Protein AF-A0A382EE39-F1 (afdb_monomer_lite)

Radius of gyra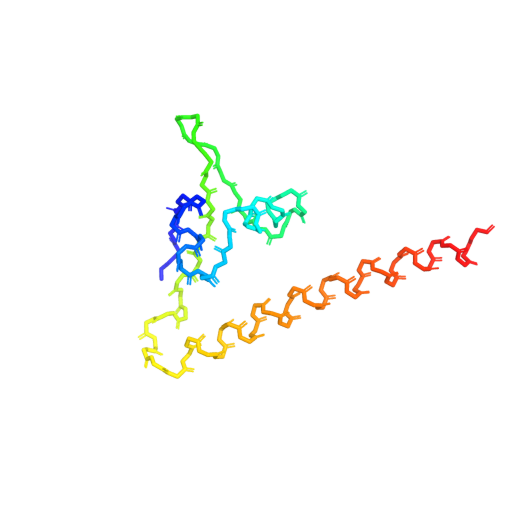tion: 15.31 Å; chains: 1; bounding box: 31×35×41 Å

pLDDT: mean 71.28, std 14.1, range [42.59, 90.5]

InterPro domains:
  IPR009061 Putative DNA-binding domain superfamily [SSF46955] (3-42)

Structure (mmCIF, N/CA/C/O backbone):
data_AF-A0A382EE39-F1
#
_entry.id   AF-A0A382EE39-F1
#
loop_
_atom_site.group_PDB
_atom_site.id
_atom_site.type_symbol
_atom_site.label_atom_id
_atom_site.label_alt_id
_atom_site.label_comp_id
_atom_site.label_asym_id
_atom_site.label_entity_id
_atom_site.label_seq_id
_atom_site.pdbx_PDB_ins_code
_atom_site.Cartn_x
_atom_site.Cartn_y
_atom_site.Cartn_z
_atom_site.occupancy
_atom_site.B_iso_or_equiv
_atom_site.auth_seq_id
_atom_site.auth_comp_id
_atom_site.auth_asym_id
_atom_site.auth_atom_id
_atom_site.pdbx_PDB_model_num
ATOM 1 N N . MET A 1 1 ? -15.984 -4.587 2.527 1.00 50.78 1 MET A N 1
ATOM 2 C CA . MET A 1 1 ? -16.095 -3.152 2.894 1.00 50.78 1 MET A CA 1
ATOM 3 C C . MET A 1 1 ? -14.739 -2.487 2.712 1.00 50.78 1 MET A C 1
ATOM 5 O O . MET A 1 1 ? -13.759 -3.022 3.218 1.00 50.78 1 MET A O 1
ATOM 9 N N . SER A 1 2 ? -14.673 -1.346 2.025 1.00 65.69 2 SER A N 1
ATOM 10 C CA . SER A 1 2 ? -13.430 -0.580 1.869 1.00 65.69 2 SER A CA 1
ATOM 11 C C . SER A 1 2 ? -13.190 0.298 3.101 1.00 65.69 2 SER A C 1
ATOM 13 O O . SER A 1 2 ? -14.098 0.999 3.552 1.00 65.69 2 SER A O 1
ATOM 15 N N . ARG A 1 3 ? -11.988 0.240 3.680 1.00 81.19 3 ARG A N 1
ATOM 16 C CA . ARG A 1 3 ? -11.623 0.944 4.915 1.00 81.19 3 ARG A CA 1
ATOM 17 C C . ARG A 1 3 ? -10.327 1.717 4.717 1.00 81.19 3 ARG A C 1
ATOM 19 O O . ARG A 1 3 ? -9.362 1.201 4.168 1.00 81.19 3 ARG A O 1
ATOM 26 N N . TRP A 1 4 ? -10.298 2.945 5.216 1.00 85.38 4 TRP A N 1
ATOM 27 C CA . TRP A 1 4 ? -9.070 3.726 5.312 1.00 85.38 4 TRP A CA 1
ATOM 28 C C . TRP A 1 4 ? -8.273 3.264 6.530 1.00 85.38 4 TRP A C 1
ATOM 30 O O . TRP A 1 4 ? -8.785 3.300 7.651 1.00 85.38 4 TRP A O 1
ATOM 40 N N . ILE A 1 5 ? -7.050 2.797 6.302 1.00 87.12 5 ILE A N 1
ATOM 41 C CA . ILE A 1 5 ? -6.156 2.251 7.328 1.00 87.12 5 ILE A CA 1
ATOM 42 C C . ILE A 1 5 ? -4.822 2.995 7.321 1.00 87.12 5 ILE A C 1
ATOM 44 O O . ILE A 1 5 ? -4.481 3.650 6.337 1.00 87.12 5 ILE A O 1
ATOM 48 N N . THR A 1 6 ? -4.081 2.952 8.424 1.00 90.50 6 THR A N 1
ATOM 49 C CA . THR A 1 6 ? -2.752 3.576 8.481 1.00 90.50 6 THR A CA 1
ATOM 50 C C . THR A 1 6 ? -1.746 2.781 7.648 1.00 90.50 6 THR A C 1
ATOM 52 O O . THR A 1 6 ? -1.993 1.637 7.265 1.00 90.50 6 THR A O 1
ATOM 55 N N . ILE A 1 7 ? -0.584 3.379 7.385 1.00 87.88 7 ILE A N 1
ATOM 56 C CA . ILE A 1 7 ? 0.541 2.683 6.743 1.00 87.88 7 ILE A CA 1
ATOM 57 C C . ILE A 1 7 ? 0.959 1.448 7.560 1.00 87.88 7 ILE A C 1
ATOM 59 O O . ILE A 1 7 ? 1.178 0.390 6.979 1.00 87.88 7 ILE A O 1
ATOM 63 N N . GLU A 1 8 ? 0.995 1.567 8.890 1.00 89.31 8 GLU A N 1
ATOM 64 C CA . GLU A 1 8 ? 1.337 0.475 9.816 1.00 89.31 8 GLU A CA 1
ATOM 65 C C . GLU A 1 8 ? 0.308 -0.666 9.777 1.00 89.31 8 GLU A C 1
ATOM 67 O O . GLU A 1 8 ? 0.649 -1.843 9.868 1.00 89.31 8 GLU A O 1
ATOM 72 N N . ASP A 1 9 ? -0.977 -0.343 9.632 1.00 85.25 9 ASP A N 1
ATOM 73 C CA . ASP A 1 9 ? -2.010 -1.367 9.484 1.00 85.25 9 ASP A CA 1
ATOM 74 C C . ASP A 1 9 ? -1.937 -2.018 8.098 1.00 85.25 9 ASP A C 1
ATOM 76 O O . ASP A 1 9 ? -2.088 -3.233 7.970 1.00 85.25 9 ASP A O 1
ATOM 80 N N . ALA A 1 10 ? -1.658 -1.235 7.053 1.00 83.62 10 ALA A N 1
ATOM 81 C CA . ALA A 1 10 ? -1.492 -1.748 5.697 1.00 83.62 10 ALA A CA 1
ATOM 82 C C . ALA A 1 10 ? -0.294 -2.699 5.594 1.00 83.62 10 ALA A C 1
ATOM 84 O O . ALA A 1 10 ? -0.398 -3.747 4.956 1.00 83.62 10 ALA A O 1
ATOM 85 N N . SER A 1 11 ? 0.818 -2.376 6.256 1.00 83.88 11 SER A N 1
ATOM 86 C CA . SER A 1 11 ? 2.011 -3.220 6.277 1.00 83.88 11 SER A CA 1
ATOM 87 C C . SER A 1 11 ? 1.747 -4.559 6.963 1.00 83.88 11 SER A C 1
ATOM 89 O O . SER A 1 11 ? 2.132 -5.599 6.435 1.00 83.88 11 SER A O 1
ATOM 91 N N . ARG A 1 12 ? 0.974 -4.566 8.057 1.00 82.75 12 ARG A N 1
ATOM 92 C CA . ARG A 1 12 ? 0.520 -5.792 8.739 1.00 82.75 12 ARG A CA 1
ATOM 93 C C . ARG A 1 12 ? -0.451 -6.621 7.905 1.00 82.75 12 ARG A C 1
ATOM 95 O O . 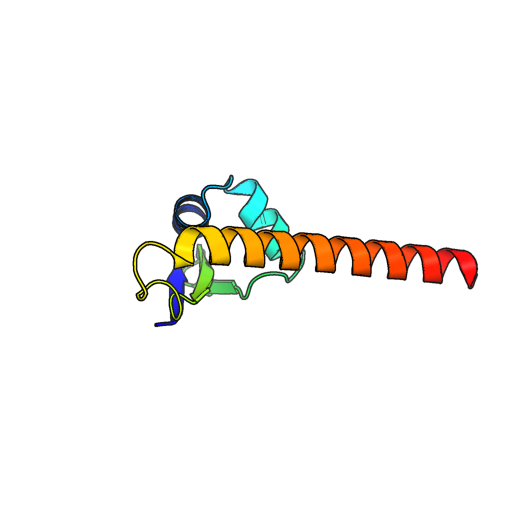ARG A 1 12 ? -0.345 -7.843 7.886 1.00 82.75 12 ARG A O 1
ATOM 102 N N . VAL A 1 13 ? -1.405 -5.981 7.228 1.00 77.94 13 VAL A N 1
ATOM 103 C CA . VAL A 1 13 ? -2.411 -6.675 6.401 1.00 77.94 13 VAL A CA 1
ATOM 104 C C . VAL A 1 13 ? -1.767 -7.329 5.180 1.00 77.94 13 VAL A C 1
ATOM 106 O O . VAL A 1 13 ? -2.125 -8.449 4.815 1.00 77.94 13 VAL A O 1
ATOM 109 N N . LEU A 1 14 ? -0.821 -6.635 4.551 1.00 75.94 14 LEU A N 1
ATOM 110 C CA . LEU A 1 14 ? -0.130 -7.103 3.351 1.00 75.94 14 LEU A CA 1
ATOM 111 C C . LEU A 1 14 ? 1.105 -7.957 3.688 1.00 75.94 14 LEU A C 1
ATOM 113 O O . LEU A 1 14 ? 1.617 -8.667 2.816 1.00 75.94 14 LEU A O 1
ATOM 117 N N . ASP A 1 15 ? 1.527 -7.932 4.957 1.00 79.19 15 ASP A N 1
ATOM 118 C CA . ASP A 1 15 ? 2.717 -8.591 5.497 1.00 79.19 15 ASP A CA 1
ATOM 119 C C . ASP A 1 15 ? 3.956 -8.217 4.660 1.00 79.19 15 ASP A C 1
ATOM 121 O O . ASP A 1 15 ? 4.601 -9.038 4.006 1.00 79.19 15 ASP A O 1
ATOM 125 N N . VAL A 1 16 ? 4.202 -6.901 4.618 1.00 80.69 16 VAL A N 1
ATOM 126 C CA . VAL A 1 16 ? 5.326 -6.215 3.958 1.00 80.69 16 VAL A CA 1
ATOM 127 C C . VAL A 1 16 ? 5.867 -5.118 4.877 1.00 80.69 16 VAL A C 1
ATOM 129 O O . VAL A 1 16 ? 5.246 -4.778 5.877 1.00 80.69 16 VAL A O 1
ATOM 132 N N . SER A 1 17 ? 7.012 -4.520 4.543 1.00 84.56 17 SER A N 1
ATOM 133 C CA . SER A 1 17 ? 7.542 -3.395 5.325 1.00 84.56 17 SER A CA 1
ATOM 134 C C . SER A 1 17 ? 6.737 -2.104 5.111 1.00 84.56 17 SER A C 1
ATOM 136 O O . SER A 1 17 ? 6.258 -1.848 4.004 1.00 84.56 17 SER A O 1
ATOM 138 N N . ASP A 1 18 ? 6.679 -1.230 6.121 1.00 87.00 18 ASP A N 1
ATOM 139 C CA . ASP A 1 18 ? 6.102 0.123 5.991 1.00 87.00 18 ASP A CA 1
ATOM 140 C C . ASP A 1 18 ? 6.733 0.899 4.825 1.00 87.00 18 ASP A C 1
ATOM 142 O O . ASP A 1 18 ? 6.057 1.622 4.095 1.00 87.00 18 ASP A O 1
ATOM 146 N N . ARG A 1 19 ? 8.036 0.690 4.597 1.00 85.31 19 ARG A N 1
ATOM 147 C CA . ARG A 1 19 ? 8.789 1.293 3.491 1.00 85.31 19 ARG A CA 1
ATOM 148 C C . ARG A 1 19 ? 8.276 0.832 2.126 1.00 85.31 19 ARG A C 1
ATOM 150 O O . ARG A 1 19 ? 8.250 1.621 1.186 1.00 85.31 19 ARG A O 1
ATOM 157 N N . THR A 1 20 ? 7.849 -0.424 2.013 1.00 79.94 20 THR A N 1
ATOM 158 C CA . THR A 1 20 ? 7.232 -0.971 0.796 1.00 79.94 20 THR A CA 1
ATOM 159 C C . THR A 1 20 ? 5.887 -0.301 0.528 1.00 79.94 20 THR A C 1
ATOM 161 O O . THR A 1 20 ? 5.618 0.103 -0.600 1.00 79.94 20 THR A O 1
ATOM 164 N N . VAL A 1 21 ? 5.071 -0.115 1.569 1.00 82.75 21 VAL A N 1
ATOM 165 C CA . VAL A 1 21 ? 3.788 0.593 1.458 1.00 82.75 21 VAL A CA 1
ATOM 166 C C . VAL A 1 21 ? 4.012 2.050 1.049 1.00 82.75 21 VAL A C 1
ATOM 168 O O . VAL A 1 21 ? 3.376 2.522 0.113 1.00 82.75 21 VAL A O 1
ATOM 171 N N . GLN A 1 22 ? 4.964 2.748 1.674 1.00 84.88 22 GLN A N 1
ATOM 172 C CA . GLN A 1 22 ? 5.342 4.115 1.296 1.00 84.88 22 GLN A CA 1
ATOM 173 C C . GLN A 1 22 ? 5.829 4.209 -0.152 1.00 84.88 22 GLN A C 1
ATOM 175 O O . GLN A 1 22 ? 5.429 5.121 -0.866 1.00 84.88 22 GLN A O 1
ATOM 180 N N . TYR A 1 23 ? 6.636 3.252 -0.615 1.00 83.50 23 TYR A N 1
ATOM 181 C CA . TYR A 1 23 ? 7.060 3.202 -2.013 1.00 83.50 23 TYR A CA 1
ATOM 182 C C . TYR A 1 23 ? 5.862 3.082 -2.962 1.00 83.50 23 TYR A C 1
ATOM 184 O O . TYR A 1 23 ? 5.802 3.780 -3.971 1.00 83.50 23 TYR A O 1
ATOM 192 N N . TRP A 1 24 ? 4.874 2.247 -2.640 1.00 81.38 24 TRP A N 1
ATOM 193 C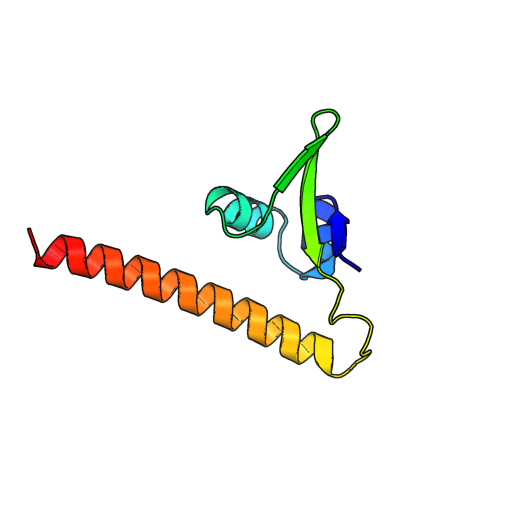 CA . TRP A 1 24 ? 3.653 2.135 -3.443 1.00 81.38 24 TRP A CA 1
ATOM 194 C C . TRP A 1 24 ? 2.819 3.415 -3.441 1.00 81.38 24 TRP A C 1
ATOM 196 O O . TRP A 1 24 ? 2.271 3.784 -4.478 1.00 81.38 24 TRP A O 1
ATOM 206 N N . ILE A 1 25 ? 2.764 4.120 -2.312 1.00 82.94 25 ILE A N 1
ATOM 207 C CA . ILE A 1 25 ? 2.138 5.442 -2.222 1.00 82.94 25 ILE A CA 1
ATOM 208 C C . ILE A 1 25 ? 2.855 6.443 -3.138 1.00 82.94 25 ILE A C 1
ATOM 210 O O . ILE A 1 25 ? 2.200 7.118 -3.920 1.00 82.94 25 ILE A O 1
ATOM 214 N N . SER A 1 26 ? 4.190 6.508 -3.093 1.00 78.44 26 SER A N 1
ATOM 215 C CA . SER A 1 26 ? 4.984 7.422 -3.929 1.00 78.44 26 SER A CA 1
ATOM 216 C C . SER A 1 26 ? 4.896 7.134 -5.431 1.00 78.44 26 SER A C 1
ATOM 218 O O . SER A 1 26 ? 5.228 8.003 -6.228 1.00 78.44 26 SER A O 1
ATOM 220 N N . ASN A 1 27 ? 4.467 5.931 -5.819 1.00 77.44 27 ASN A N 1
ATOM 221 C CA . ASN A 1 27 ? 4.260 5.531 -7.213 1.00 77.44 27 ASN A CA 1
ATOM 222 C C . ASN A 1 27 ? 2.771 5.541 -7.615 1.00 77.44 27 ASN A C 1
ATOM 224 O O . ASN A 1 27 ? 2.389 4.801 -8.523 1.00 77.44 27 ASN A O 1
ATOM 228 N N . ASP A 1 28 ? 1.911 6.274 -6.893 1.00 74.75 28 ASP A N 1
ATOM 229 C CA . ASP A 1 28 ? 0.457 6.370 -7.128 1.00 74.75 28 ASP A CA 1
ATOM 230 C C . ASP A 1 28 ? -0.244 5.004 -7.279 1.00 74.75 28 ASP A C 1
ATOM 232 O O . ASP A 1 28 ? -1.261 4.837 -7.955 1.00 74.75 28 ASP A O 1
ATOM 236 N N . THR A 1 29 ? 0.317 3.970 -6.646 1.00 68.06 29 THR A N 1
ATOM 237 C CA . THR A 1 29 ? -0.164 2.589 -6.772 1.00 68.06 29 THR A CA 1
ATOM 238 C C . THR A 1 29 ? -1.353 2.337 -5.845 1.00 68.06 29 THR A C 1
ATOM 240 O O . THR A 1 29 ? -2.169 1.457 -6.134 1.00 68.06 29 THR A O 1
ATOM 243 N N . LEU A 1 30 ? -1.462 3.121 -4.768 1.00 75.00 30 LEU A N 1
ATOM 244 C CA . LEU A 1 30 ? -2.492 3.033 -3.738 1.00 75.00 30 LEU A CA 1
ATOM 245 C C . LEU A 1 30 ? -3.233 4.363 -3.598 1.00 75.00 30 LEU A C 1
ATOM 247 O O . LEU A 1 30 ? -2.617 5.427 -3.573 1.00 75.00 30 LEU A O 1
ATOM 251 N N . ALA A 1 31 ? -4.553 4.297 -3.424 1.00 81.06 31 ALA A N 1
ATOM 252 C CA . ALA A 1 31 ? -5.334 5.472 -3.066 1.00 81.06 31 ALA A CA 1
ATOM 253 C C . ALA A 1 31 ? -4.991 5.895 -1.633 1.00 81.06 31 ALA A C 1
ATOM 255 O O . ALA A 1 31 ? -5.098 5.096 -0.697 1.00 81.06 31 ALA A O 1
ATOM 256 N N . THR A 1 32 ? -4.596 7.156 -1.462 1.00 86.62 32 THR A N 1
ATOM 257 C CA . THR A 1 32 ? -4.261 7.718 -0.153 1.00 86.62 32 THR A CA 1
ATOM 258 C C . THR A 1 32 ? -5.117 8.924 0.188 1.00 86.62 32 THR A C 1
ATOM 260 O O . THR A 1 32 ? -5.644 9.607 -0.689 1.00 86.62 32 THR A O 1
ATOM 263 N N . ARG A 1 33 ? -5.265 9.181 1.488 1.00 87.94 33 ARG A N 1
ATOM 264 C CA . ARG A 1 33 ? -5.848 10.416 2.011 1.00 87.94 33 ARG A CA 1
ATOM 265 C C . ARG A 1 33 ? -5.038 10.921 3.196 1.00 87.94 33 ARG A C 1
ATOM 267 O O . ARG A 1 33 ? -4.478 10.128 3.951 1.00 87.94 33 ARG A O 1
ATOM 274 N N . MET A 1 34 ? -5.021 12.235 3.374 1.00 89.81 34 MET A N 1
ATOM 275 C CA . MET A 1 34 ? -4.440 12.891 4.544 1.00 89.81 34 MET A CA 1
ATOM 276 C C . MET A 1 34 ? -5.564 13.311 5.488 1.00 89.81 34 MET A C 1
ATOM 278 O O . MET A 1 34 ? -6.506 13.978 5.069 1.00 89.81 34 MET A O 1
ATOM 282 N N . GLU A 1 35 ? -5.467 12.928 6.757 1.00 88.56 35 GLU A N 1
ATOM 283 C CA . GLU A 1 35 ? -6.438 13.285 7.794 1.00 88.56 35 GLU A CA 1
ATOM 284 C C . GLU A 1 35 ? -5.691 13.528 9.110 1.00 88.56 35 GLU A C 1
ATOM 286 O O . GLU A 1 35 ? -4.887 12.702 9.537 1.00 88.56 35 GLU A O 1
ATOM 291 N N . ASN A 1 36 ? -5.898 14.689 9.740 1.00 87.69 36 ASN A N 1
ATOM 292 C CA . ASN A 1 36 ? -5.226 15.087 10.989 1.00 87.69 36 ASN A CA 1
ATOM 293 C C . ASN A 1 36 ? -3.686 14.955 10.963 1.00 87.69 36 ASN A C 1
ATOM 295 O O . ASN A 1 36 ? -3.070 14.544 11.945 1.00 87.69 36 ASN A O 1
ATOM 299 N N . GLY A 1 37 ? -3.056 15.265 9.824 1.00 86.06 37 GLY A N 1
ATOM 300 C CA . GLY A 1 37 ? -1.602 15.153 9.649 1.00 86.06 37 GLY A CA 1
ATOM 301 C C . GLY A 1 37 ? -1.079 13.716 9.533 1.00 86.06 37 GLY A C 1
ATOM 302 O O . GLY A 1 37 ? 0.130 13.516 9.466 1.00 86.06 37 GLY A O 1
ATOM 303 N N . LYS A 1 38 ? -1.969 12.718 9.489 1.00 85.88 38 LYS A N 1
ATOM 304 C CA . LYS A 1 38 ? -1.635 11.312 9.258 1.00 85.88 38 LYS A CA 1
ATOM 305 C C . LYS A 1 38 ? -2.069 10.880 7.863 1.00 85.88 38 LYS A C 1
ATOM 307 O O . LYS A 1 38 ? -3.116 11.294 7.363 1.00 85.88 38 LYS A O 1
ATOM 312 N N . GLN A 1 39 ? -1.257 10.025 7.251 1.00 86.19 39 GLN A N 1
ATOM 313 C CA . GLN A 1 39 ? -1.543 9.447 5.946 1.00 86.19 39 GLN A CA 1
ATOM 314 C C . GLN A 1 39 ? -2.251 8.101 6.103 1.00 86.19 39 GLN A C 1
ATOM 316 O O . GLN A 1 39 ? -1.809 7.228 6.853 1.00 86.19 39 GLN A O 1
ATOM 321 N N . TYR A 1 40 ? -3.345 7.945 5.366 1.00 86.88 40 TYR A N 1
ATOM 322 C CA . TYR A 1 40 ? -4.156 6.739 5.328 1.00 86.88 40 TYR A CA 1
ATOM 323 C C . TYR A 1 40 ? -4.195 6.177 3.915 1.00 86.88 40 TYR A C 1
ATOM 325 O O . TYR A 1 40 ? -4.160 6.916 2.931 1.00 86.88 40 TYR A O 1
ATOM 333 N N . VAL A 1 41 ? -4.318 4.862 3.834 1.00 85.88 41 VAL A N 1
ATOM 334 C CA . VAL A 1 41 ? -4.378 4.082 2.605 1.00 85.88 41 VAL A CA 1
ATOM 335 C C . VAL A 1 41 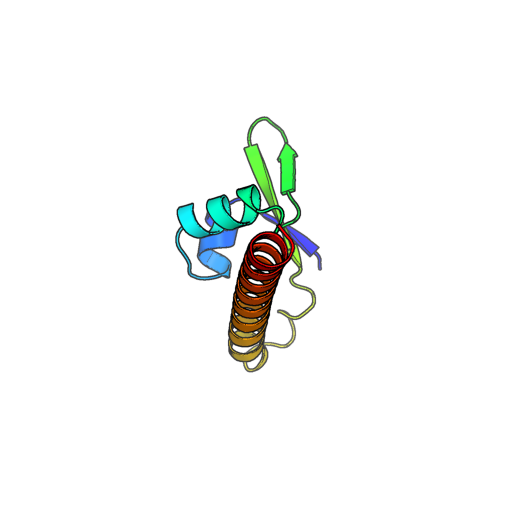? -5.740 3.407 2.533 1.00 85.88 41 VAL A C 1
ATOM 337 O O . VAL A 1 41 ? -6.234 2.889 3.537 1.00 85.88 41 VAL A O 1
ATOM 340 N N . LEU A 1 42 ? -6.369 3.425 1.361 1.00 82.81 42 LEU A N 1
ATOM 341 C CA . LEU A 1 42 ? -7.608 2.691 1.146 1.00 82.81 42 LEU A CA 1
ATOM 342 C C . LEU A 1 42 ? -7.292 1.198 1.014 1.00 82.81 42 LEU A C 1
ATOM 344 O O . LEU A 1 42 ? -6.708 0.767 0.023 1.00 82.81 42 LEU A O 1
ATOM 348 N N . ALA A 1 43 ? -7.704 0.413 2.002 1.00 76.12 43 ALA A N 1
ATOM 349 C CA . ALA A 1 43 ? -7.726 -1.036 1.910 1.00 76.12 43 ALA A CA 1
ATOM 350 C C . ALA A 1 43 ? -9.129 -1.485 1.513 1.00 76.12 43 ALA A C 1
ATOM 352 O O . ALA A 1 43 ? -10.090 -1.297 2.267 1.00 76.12 43 ALA A O 1
ATOM 353 N N . ASP A 1 44 ? -9.263 -2.073 0.327 1.00 69.56 44 ASP A N 1
ATOM 354 C CA . ASP A 1 44 ? -10.512 -2.714 -0.050 1.00 69.56 44 ASP A CA 1
ATOM 355 C C . ASP A 1 44 ? -10.528 -4.161 0.449 1.00 69.56 44 ASP A C 1
ATOM 357 O O . ASP A 1 44 ? -9.891 -5.041 -0.119 1.00 69.56 44 ASP A O 1
ATOM 361 N N . ASN A 1 45 ? -11.251 -4.406 1.545 1.00 57.94 45 ASN A N 1
ATOM 362 C CA . ASN A 1 45 ? -11.425 -5.748 2.108 1.00 57.94 45 ASN A CA 1
ATOM 363 C C . ASN A 1 45 ? -12.635 -6.474 1.495 1.00 57.94 45 ASN A C 1
ATOM 365 O O . ASN A 1 45 ? -13.136 -7.428 2.084 1.00 57.94 45 ASN A O 1
ATOM 369 N N . SER A 1 46 ? -13.169 -6.006 0.362 1.00 51.72 46 SER A N 1
ATOM 370 C CA . SER A 1 46 ? -14.332 -6.609 -0.305 1.00 51.72 46 SER A CA 1
ATOM 371 C C . SER A 1 46 ? -14.134 -8.093 -0.667 1.00 51.72 46 SER A C 1
ATOM 373 O O . SER A 1 46 ? -15.112 -8.833 -0.666 1.00 51.72 46 SER A O 1
ATOM 375 N N . GLU A 1 47 ? -12.896 -8.568 -0.846 1.00 48.22 47 GLU A N 1
ATOM 376 C CA . GLU A 1 47 ? -12.590 -9.993 -1.083 1.00 48.22 47 GLU A CA 1
ATOM 377 C C . GLU A 1 47 ? -12.158 -10.782 0.175 1.00 48.22 47 GLU A C 1
ATOM 379 O O . GLU A 1 47 ? -12.018 -12.013 0.131 1.00 48.22 47 GLU A O 1
ATOM 384 N N . LEU A 1 48 ? -11.954 -10.107 1.314 1.00 45.28 48 LEU A N 1
ATOM 385 C CA . LEU A 1 48 ? -11.353 -10.705 2.515 1.00 45.28 48 LEU A CA 1
ATOM 386 C C . LEU A 1 48 ? -12.345 -11.543 3.347 1.00 45.28 48 LEU A C 1
ATOM 388 O O . LEU A 1 48 ? -11.915 -12.432 4.080 1.00 45.28 48 LEU A O 1
ATOM 392 N N . ASP A 1 49 ? -13.654 -11.321 3.186 1.00 42.59 49 ASP A N 1
ATOM 393 C CA . ASP A 1 49 ? -14.708 -12.063 3.901 1.00 42.59 49 ASP A CA 1
ATOM 394 C C . ASP A 1 49 ? -14.959 -13.482 3.338 1.00 42.59 49 ASP A C 1
ATOM 396 O O . ASP A 1 49 ? -15.605 -14.302 3.990 1.00 42.59 49 ASP A O 1
ATOM 400 N N . SER A 1 50 ? -14.377 -13.847 2.183 1.00 44.31 50 SER A N 1
ATOM 401 C CA . SER A 1 50 ? -14.372 -15.236 1.671 1.00 44.31 50 SER A CA 1
ATOM 402 C C . SER A 1 50 ? -13.184 -16.033 2.240 1.00 44.31 50 SER A C 1
ATOM 404 O O . SER A 1 50 ? -12.228 -16.432 1.572 1.00 44.31 50 SER A O 1
ATOM 406 N N . CYS A 1 51 ? -13.235 -16.171 3.560 1.00 44.44 51 CYS A N 1
ATOM 407 C CA . CYS A 1 51 ? -12.204 -16.667 4.459 1.00 44.44 51 CYS A CA 1
ATOM 408 C C . CYS A 1 51 ? -11.466 -17.941 3.968 1.00 44.44 51 CYS A C 1
ATOM 410 O O . CYS A 1 51 ? -12.065 -18.964 3.647 1.00 44.44 51 CYS A O 1
ATOM 412 N N . ASN A 1 52 ? -10.130 -17.861 4.002 1.00 47.25 52 ASN A N 1
ATOM 413 C CA . ASN A 1 52 ? -9.099 -18.915 3.939 1.00 47.25 52 ASN A CA 1
ATOM 414 C C . ASN A 1 52 ? -8.516 -19.362 2.586 1.00 47.25 52 ASN A C 1
ATOM 416 O O . ASN A 1 52 ? -7.311 -19.599 2.546 1.00 47.25 52 ASN A O 1
ATOM 420 N N . THR A 1 53 ? -9.243 -19.391 1.466 1.00 46.56 53 THR A N 1
ATOM 421 C CA . THR A 1 53 ? -8.609 -19.657 0.144 1.00 46.56 53 THR A CA 1
ATOM 422 C C . THR A 1 53 ? -8.261 -18.368 -0.611 1.00 46.56 53 THR A C 1
ATOM 424 O O . THR A 1 53 ? -7.358 -18.362 -1.451 1.00 46.56 53 THR A O 1
ATOM 427 N N . SER A 1 54 ? -8.935 -17.255 -0.291 1.00 49.31 54 SER A N 1
ATOM 428 C CA . SER A 1 54 ? -8.741 -15.969 -0.970 1.00 49.31 54 SER A CA 1
ATOM 429 C C . SER A 1 54 ? -7.452 -15.257 -0.560 1.00 49.31 54 SER A C 1
ATOM 431 O O . SER A 1 54 ? -6.844 -14.627 -1.408 1.00 49.31 54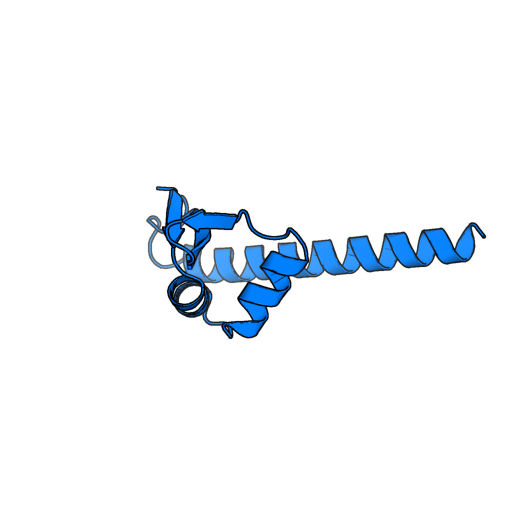 SER A O 1
ATOM 433 N N . LYS A 1 55 ? -6.948 -15.410 0.675 1.00 47.00 55 LYS A N 1
ATOM 434 C CA . LYS A 1 55 ? -5.721 -14.718 1.133 1.00 47.00 55 LYS A CA 1
ATOM 435 C C . LYS A 1 55 ? -4.484 -15.039 0.288 1.00 47.00 55 LYS A C 1
ATOM 437 O O . LYS A 1 55 ? -3.715 -14.135 -0.021 1.00 47.00 55 LYS A O 1
ATOM 442 N N . ILE A 1 56 ? -4.306 -16.302 -0.111 1.00 49.84 56 ILE A N 1
ATOM 443 C CA . ILE A 1 56 ? -3.192 -16.724 -0.981 1.00 49.84 56 ILE A CA 1
ATOM 444 C C . ILE A 1 56 ? -3.398 -16.178 -2.397 1.00 49.84 56 ILE A C 1
ATOM 446 O O . ILE A 1 56 ? -2.465 -15.643 -2.991 1.00 49.84 56 ILE A O 1
ATOM 450 N N . LYS A 1 57 ? -4.631 -16.254 -2.913 1.00 47.78 57 LYS A N 1
ATOM 451 C CA . LYS A 1 57 ? -4.975 -15.744 -4.246 1.00 47.78 57 LYS A CA 1
ATOM 452 C C . LYS A 1 57 ? -4.863 -14.227 -4.331 1.00 47.78 57 LYS A C 1
ATOM 454 O O . LYS A 1 57 ? -4.331 -13.749 -5.312 1.00 47.78 57 LYS A O 1
ATOM 459 N N . HIS A 1 58 ? -5.276 -13.494 -3.303 1.00 53.00 58 HIS A N 1
ATOM 460 C CA . HIS A 1 58 ? -5.185 -12.041 -3.202 1.00 53.00 58 HIS A CA 1
ATOM 461 C C . HIS A 1 58 ? -3.730 -11.589 -3.071 1.00 53.00 58 HIS A C 1
ATOM 463 O O . HIS A 1 58 ? -3.317 -10.664 -3.760 1.00 53.00 58 HIS A O 1
ATOM 469 N N . ARG A 1 59 ? -2.911 -12.273 -2.255 1.00 54.38 59 ARG A N 1
ATOM 470 C CA . ARG A 1 59 ? -1.458 -12.031 -2.226 1.00 54.38 59 ARG A CA 1
ATOM 471 C C . ARG A 1 59 ? -0.829 -12.242 -3.600 1.00 54.38 59 ARG A C 1
ATOM 473 O O . ARG A 1 59 ? -0.086 -11.377 -4.048 1.00 54.38 59 ARG A O 1
ATOM 480 N N . ALA A 1 60 ? -1.163 -13.343 -4.272 1.00 56.25 60 ALA A N 1
ATOM 481 C CA . ALA A 1 60 ? -0.690 -13.626 -5.623 1.00 56.25 60 ALA A CA 1
ATOM 482 C C . ALA A 1 60 ? -1.181 -12.578 -6.637 1.00 56.25 60 ALA A C 1
ATOM 484 O O . ALA A 1 60 ? -0.377 -12.078 -7.412 1.00 56.25 60 ALA A O 1
ATOM 485 N N . LEU A 1 61 ? -2.451 -12.166 -6.572 1.00 57.53 61 LEU A N 1
ATOM 486 C CA . LEU A 1 61 ? -3.039 -11.144 -7.444 1.00 57.53 61 LEU A CA 1
ATOM 487 C C . LEU A 1 61 ? -2.389 -9.777 -7.242 1.00 57.53 61 LEU A C 1
ATOM 489 O O . LEU A 1 61 ? -2.104 -9.086 -8.213 1.00 57.53 61 LEU A O 1
ATOM 493 N N . MET A 1 62 ? -2.118 -9.393 -5.995 1.00 64.94 62 MET A N 1
ATOM 494 C CA . MET A 1 62 ? -1.440 -8.136 -5.680 1.00 64.94 62 MET A CA 1
ATOM 495 C C . MET A 1 62 ? 0.033 -8.171 -6.106 1.00 64.94 62 MET A C 1
ATOM 497 O O . MET A 1 62 ? 0.536 -7.172 -6.621 1.00 64.94 62 MET A O 1
ATOM 501 N N . MET A 1 63 ? 0.708 -9.320 -5.976 1.00 67.56 63 MET A N 1
ATOM 502 C CA . MET A 1 63 ? 2.055 -9.524 -6.526 1.00 67.56 63 MET A CA 1
ATOM 503 C C . MET A 1 63 ? 2.064 -9.457 -8.054 1.00 67.56 63 MET A C 1
ATOM 505 O O . MET A 1 63 ? 2.916 -8.776 -8.622 1.00 67.56 63 MET A O 1
ATOM 509 N N . ASP A 1 64 ? 1.110 -10.106 -8.719 1.00 65.19 64 ASP A N 1
ATOM 510 C CA . ASP A 1 64 ? 0.985 -10.089 -10.176 1.00 65.19 64 ASP A CA 1
ATOM 511 C C . ASP A 1 64 ? 0.650 -8.690 -10.690 1.00 65.19 64 ASP A C 1
ATOM 513 O O . ASP A 1 64 ? 1.243 -8.240 -11.669 1.00 65.19 64 ASP A O 1
ATOM 517 N N . LEU A 1 65 ? -0.229 -7.954 -10.006 1.00 66.12 65 LEU A N 1
ATOM 518 C CA . LEU A 1 65 ? -0.560 -6.575 -10.359 1.00 66.12 65 LEU A CA 1
ATOM 519 C C . LEU A 1 65 ? 0.654 -5.649 -10.188 1.00 66.12 65 LEU A C 1
ATOM 521 O O . LEU A 1 65 ? 0.904 -4.795 -11.041 1.00 66.12 65 LEU A O 1
ATOM 525 N N . PHE A 1 66 ? 1.437 -5.840 -9.124 1.00 71.38 66 PHE A N 1
ATOM 526 C CA . PHE A 1 66 ? 2.680 -5.107 -8.894 1.00 71.38 66 PHE A CA 1
ATOM 527 C C . PHE A 1 66 ? 3.733 -5.417 -9.969 1.00 71.38 66 PHE A C 1
ATOM 529 O O . PHE A 1 66 ? 4.269 -4.499 -10.594 1.00 71.38 66 PHE A O 1
ATOM 536 N N . LEU A 1 67 ? 3.975 -6.699 -10.260 1.00 71.38 67 LEU A N 1
ATOM 537 C CA . LEU A 1 67 ? 4.895 -7.140 -11.314 1.00 71.38 67 LEU A CA 1
ATOM 538 C C . LEU A 1 67 ? 4.454 -6.654 -12.697 1.00 71.38 67 LEU A C 1
ATOM 540 O O . LEU A 1 67 ? 5.285 -6.223 -13.498 1.00 71.38 67 LEU A O 1
ATOM 544 N N . PHE A 1 68 ? 3.153 -6.683 -12.982 1.00 71.12 68 PHE A N 1
ATOM 545 C CA . PHE A 1 68 ? 2.591 -6.175 -14.228 1.00 71.12 68 PHE A CA 1
ATOM 546 C C . PHE A 1 68 ? 2.837 -4.671 -14.383 1.00 71.12 68 PHE A C 1
ATOM 548 O O . PHE A 1 68 ? 3.249 -4.222 -15.455 1.00 71.12 68 PHE A O 1
ATOM 555 N N . ARG A 1 69 ? 2.654 -3.890 -13.311 1.00 66.44 69 ARG A N 1
ATOM 556 C CA . ARG A 1 69 ? 2.916 -2.443 -13.321 1.00 66.44 69 ARG A CA 1
ATOM 557 C C . ARG A 1 69 ? 4.402 -2.124 -13.503 1.00 66.44 69 ARG A C 1
ATOM 559 O O . ARG A 1 69 ? 4.711 -1.277 -14.336 1.00 66.44 69 ARG A O 1
ATOM 566 N N . ILE A 1 70 ? 5.311 -2.847 -12.838 1.00 72.25 70 ILE A N 1
ATOM 567 C CA . ILE A 1 70 ? 6.765 -2.713 -13.060 1.00 72.25 70 ILE A CA 1
ATOM 568 C C . ILE A 1 70 ? 7.116 -3.005 -14.520 1.00 72.25 70 ILE A C 1
ATOM 570 O O . ILE A 1 70 ? 7.792 -2.207 -15.164 1.00 72.25 70 ILE A O 1
ATOM 574 N N . ARG A 1 71 ? 6.628 -4.126 -15.069 1.00 72.94 71 ARG A N 1
ATOM 575 C CA . ARG A 1 71 ? 6.886 -4.505 -16.468 1.00 72.94 71 ARG A CA 1
ATOM 576 C C . ARG A 1 71 ? 6.385 -3.449 -17.442 1.00 72.94 71 ARG A C 1
ATOM 578 O O . ARG A 1 71 ? 7.091 -3.120 -18.387 1.00 72.94 71 ARG A O 1
ATOM 585 N N . LYS A 1 72 ? 5.192 -2.899 -17.208 1.00 72.94 72 LYS A N 1
ATOM 586 C CA . LYS A 1 72 ? 4.636 -1.820 -18.030 1.00 72.94 72 LYS A CA 1
ATOM 587 C C . LYS A 1 72 ? 5.497 -0.558 -17.964 1.00 72.94 72 LYS A C 1
ATOM 589 O O . LYS A 1 72 ? 5.717 0.064 -18.999 1.00 72.94 72 LYS A O 1
ATOM 594 N N . HIS A 1 73 ? 5.991 -0.194 -16.781 1.00 71.06 73 HIS A N 1
ATOM 595 C CA . HIS A 1 73 ? 6.846 0.979 -16.629 1.00 71.06 73 HIS A CA 1
ATOM 596 C C . HIS A 1 73 ? 8.194 0.795 -17.337 1.00 71.06 73 HIS A C 1
ATOM 598 O O . HIS A 1 73 ? 8.577 1.650 -18.128 1.00 71.06 73 HIS A O 1
ATOM 604 N N . LEU A 1 74 ? 8.840 -0.363 -17.156 1.00 72.69 74 LEU A N 1
ATOM 605 C CA . LEU A 1 74 ? 10.066 -0.733 -17.873 1.00 72.69 74 LEU A CA 1
ATOM 606 C C . LEU A 1 74 ? 9.871 -0.754 -19.393 1.00 72.69 74 LEU A C 1
ATOM 608 O O . LEU A 1 74 ? 10.728 -0.271 -20.123 1.00 72.69 74 LEU A O 1
ATOM 612 N N . LEU A 1 75 ? 8.748 -1.288 -19.883 1.00 75.00 75 LEU A N 1
ATOM 613 C CA . LEU A 1 75 ? 8.423 -1.293 -21.313 1.00 75.00 75 LEU A CA 1
ATOM 614 C C . LEU A 1 75 ? 8.222 0.121 -21.866 1.00 75.00 75 LEU A C 1
ATOM 616 O O . LEU A 1 75 ? 8.651 0.404 -22.983 1.00 75.00 75 LEU A O 1
ATOM 620 N N . ASN A 1 76 ? 7.580 1.008 -21.102 1.00 71.81 76 ASN A N 1
ATOM 621 C CA . ASN A 1 76 ? 7.402 2.403 -21.495 1.00 71.81 76 ASN A CA 1
ATOM 622 C C . ASN A 1 76 ? 8.735 3.155 -21.561 1.00 71.81 76 ASN A C 1
ATOM 624 O O . ASN A 1 76 ? 8.944 3.897 -22.522 1.00 71.81 76 ASN A O 1
ATOM 628 N N . ASP A 1 77 ? 9.626 2.932 -20.596 1.00 70.31 77 ASP A N 1
ATOM 629 C CA . ASP A 1 77 ? 10.963 3.530 -20.580 1.00 70.31 77 ASP A CA 1
ATOM 630 C C . ASP A 1 77 ? 11.806 3.017 -21.753 1.00 70.31 77 ASP A C 1
ATOM 632 O O . ASP A 1 77 ? 12.406 3.807 -22.479 1.00 70.31 77 ASP A O 1
ATOM 636 N N . LEU A 1 78 ? 11.774 1.704 -22.020 1.00 70.00 78 LEU A N 1
ATOM 637 C CA . LEU A 1 78 ? 12.466 1.114 -23.169 1.00 70.00 78 LEU A CA 1
ATOM 638 C C . LEU A 1 78 ? 11.951 1.694 -24.492 1.00 70.00 78 LEU A C 1
ATOM 640 O O . LEU A 1 78 ? 12.727 1.986 -25.397 1.00 70.00 78 LEU A O 1
ATOM 644 N N . ARG A 1 79 ? 10.631 1.890 -24.601 1.00 69.25 79 ARG A N 1
ATOM 645 C CA . ARG A 1 79 ? 10.012 2.490 -25.783 1.00 69.25 79 ARG A CA 1
ATOM 646 C C . ARG A 1 79 ? 10.469 3.933 -25.966 1.00 69.25 79 ARG A C 1
ATOM 648 O O . ARG A 1 79 ? 10.851 4.291 -27.073 1.00 69.25 79 ARG A O 1
ATOM 655 N N . HIS A 1 80 ? 10.498 4.741 -24.908 1.00 62.47 80 HIS A N 1
ATOM 656 C CA . HIS A 1 80 ? 11.018 6.112 -24.992 1.00 62.47 80 HIS A CA 1
ATOM 657 C C . HIS A 1 80 ? 12.486 6.144 -25.429 1.00 62.47 80 HIS A C 1
ATOM 659 O O . HIS A 1 80 ? 12.869 7.022 -26.193 1.00 62.47 80 HIS A O 1
ATOM 665 N N . HIS A 1 81 ? 13.277 5.151 -25.024 1.00 59.12 81 HIS A N 1
ATOM 666 C CA . HIS A 1 81 ? 14.697 5.078 -25.355 1.00 59.12 81 HIS A CA 1
ATOM 667 C C . HIS A 1 81 ? 14.999 4.626 -26.796 1.00 59.12 81 HIS A C 1
ATOM 669 O O . HIS A 1 81 ? 16.066 4.939 -27.313 1.00 59.1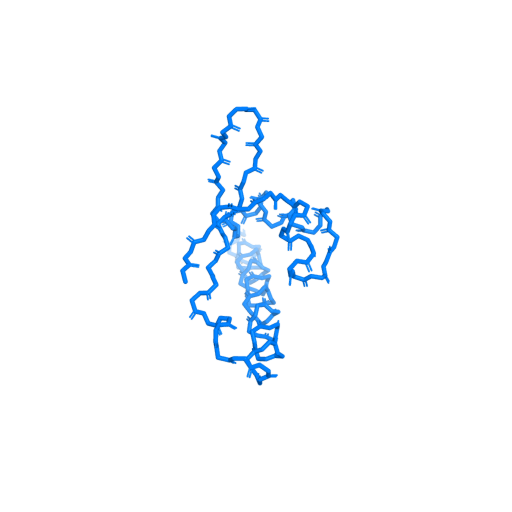2 81 HIS A O 1
ATOM 675 N N . ILE A 1 82 ? 14.087 3.879 -27.430 1.00 59.50 82 ILE A N 1
ATOM 676 C CA . ILE A 1 82 ? 14.212 3.407 -28.825 1.00 59.50 82 ILE A CA 1
ATOM 677 C C . ILE A 1 82 ? 13.614 4.417 -29.819 1.00 59.50 82 ILE A C 1
ATOM 679 O O . ILE A 1 82 ? 13.965 4.406 -30.995 1.00 59.50 82 ILE A O 1
ATOM 683 N N . THR A 1 83 ? 12.688 5.269 -29.366 1.00 56.66 83 THR A N 1
ATOM 684 C CA . THR A 1 83 ? 12.012 6.264 -30.223 1.00 56.66 83 THR A CA 1
ATOM 685 C C . THR A 1 83 ? 12.689 7.645 -30.212 1.00 56.66 83 THR A C 1
ATOM 687 O O . THR A 1 83 ? 12.176 8.562 -30.853 1.00 56.66 83 THR A O 1
ATOM 690 N N . SER A 1 84 ? 13.806 7.796 -29.491 1.00 49.66 84 SER A N 1
ATOM 691 C CA . SER A 1 84 ? 14.695 8.967 -29.528 1.00 49.66 84 SER A CA 1
ATOM 692 C C . SER A 1 84 ? 15.924 8.690 -30.380 1.00 49.66 84 SER A C 1
ATOM 694 O O . SER A 1 84 ? 16.485 9.697 -30.862 1.00 49.66 84 SER A O 1
#

Secondary structure (DSSP, 8-state):
-EEEEEHHHHHHHHTS-HHHHHHHHHTT-S-EEEETTEEEEEEE-TTTTSTTTHHHHHHHHHHHHHHHHHHHHHHHHHHHHH--

Organism: NCBI:txid408172

Foldseek 3Di:
DKDWAALVVVCVLLVHDSVVSVVCVVVVNFDWDADPNGITTIDDCVVVVVPDPVSVVVNVVVVVVVVVVVVVVVVVVVVVVVVD

Sequence (84 aa):
MSRWITIEDASRVLDVSDRTVQYWISNDTLATRMENGKQYVLADNSELDSCNTSKIKHRALMMDLFLFRIRKHLLNDLRHHITS